Protein AF-A0A9E5NGK8-F1 (afdb_monomer_lite)

Secondary structure (DSSP, 8-state):
--HHHHHHTSSTT----TTHHHHHHHHHHHHHHHHHHHHHHHHHHHHHHHTTSS-HHHHHHHHHHHHHHHHHHHHHHHHHHHHHHHHHTT---HHHHHHHHHHHHHHHHHHHHHH--

Structure (mmCIF, N/CA/C/O backbone):
data_AF-A0A9E5NGK8-F1
#
_entry.id   AF-A0A9E5NGK8-F1
#
loop_
_atom_site.group_PDB
_atom_site.id
_atom_site.type_symbol
_atom_site.label_atom_id
_atom_site.label_alt_id
_atom_site.label_comp_id
_atom_site.label_asym_id
_atom_site.label_entity_id
_atom_site.label_seq_id
_atom_site.pdbx_PDB_ins_code
_atom_site.Cartn_x
_atom_site.Cartn_y
_atom_site.Cartn_z
_atom_site.occupancy
_atom_site.B_iso_or_equiv
_atom_site.auth_seq_id
_atom_site.auth_comp_id
_atom_site.auth_asym_id
_atom_site.auth_atom_id
_atom_site.pdbx_PDB_model_num
ATOM 1 N N . MET A 1 1 ? -9.130 -53.970 12.488 1.00 49.06 1 MET A N 1
ATOM 2 C CA . MET A 1 1 ? -9.680 -52.757 13.141 1.00 49.06 1 MET A CA 1
ATOM 3 C C . MET A 1 1 ? -8.685 -51.589 13.244 1.00 49.06 1 MET A C 1
ATOM 5 O O . MET A 1 1 ? -9.137 -50.480 13.480 1.00 49.06 1 MET A O 1
ATOM 9 N N . ALA A 1 2 ? -7.374 -51.778 13.011 1.00 53.69 2 ALA A N 1
ATOM 10 C CA . ALA A 1 2 ? -6.384 -50.689 13.066 1.00 53.69 2 ALA A CA 1
ATOM 11 C C . ALA A 1 2 ? -6.373 -49.764 11.826 1.00 53.69 2 ALA A C 1
ATOM 13 O O . ALA A 1 2 ? -6.296 -48.555 11.985 1.00 53.69 2 ALA A O 1
ATOM 14 N N . ARG A 1 3 ? -6.569 -50.290 10.604 1.00 50.66 3 ARG A N 1
ATOM 15 C CA . ARG A 1 3 ? -6.568 -49.462 9.373 1.00 50.66 3 ARG A CA 1
ATOM 16 C C . ARG A 1 3 ? -7.734 -48.468 9.270 1.00 50.66 3 ARG A C 1
ATOM 18 O O . ARG A 1 3 ? -7.570 -47.386 8.733 1.00 50.66 3 ARG A O 1
ATOM 25 N N . LYS A 1 4 ? -8.883 -48.793 9.873 1.00 51.22 4 LYS A N 1
ATOM 26 C CA . LYS A 1 4 ? -10.067 -47.914 9.892 1.00 51.22 4 LYS A CA 1
ATOM 27 C C . LYS A 1 4 ? -9.920 -46.720 10.850 1.00 51.22 4 LYS A C 1
ATOM 29 O O . LYS A 1 4 ? -10.631 -45.736 10.698 1.00 51.22 4 LYS A O 1
ATOM 34 N N . LYS A 1 5 ? -9.015 -46.810 11.837 1.00 51.00 5 LYS A N 1
ATOM 35 C CA . LYS A 1 5 ? -8.672 -45.694 12.738 1.00 51.00 5 LYS A CA 1
ATOM 36 C C . LYS A 1 5 ? -7.655 -44.733 12.116 1.00 51.00 5 LYS A C 1
ATOM 38 O O . LYS A 1 5 ? -7.620 -43.576 12.509 1.00 51.00 5 LYS A O 1
ATOM 43 N N . GLU A 1 6 ? -6.862 -45.200 11.154 1.00 49.22 6 GLU A N 1
ATOM 44 C CA . GLU A 1 6 ? -5.837 -44.394 10.482 1.00 49.22 6 GLU A CA 1
ATOM 45 C C . GLU A 1 6 ? -6.426 -43.538 9.347 1.00 49.22 6 GLU A C 1
ATOM 47 O O . GLU A 1 6 ? -6.006 -42.401 9.151 1.00 49.22 6 GLU A O 1
ATOM 52 N N . GLU A 1 7 ? -7.465 -44.028 8.658 1.00 46.69 7 GLU A N 1
ATOM 53 C CA . GLU A 1 7 ? -8.206 -43.241 7.656 1.00 46.69 7 GLU A CA 1
ATOM 54 C C . GLU A 1 7 ? -9.085 -42.150 8.287 1.00 46.69 7 GLU A C 1
ATOM 56 O O . GLU A 1 7 ? -9.149 -41.042 7.762 1.00 46.69 7 GLU A O 1
ATOM 61 N N . ALA A 1 8 ? -9.684 -42.409 9.454 1.00 45.16 8 ALA A N 1
ATOM 62 C CA . ALA A 1 8 ? -10.530 -41.431 10.146 1.00 45.16 8 ALA A CA 1
ATOM 63 C C . ALA A 1 8 ? -9.745 -40.233 10.721 1.00 45.16 8 ALA A C 1
ATOM 65 O O . ALA A 1 8 ? -10.314 -39.166 10.919 1.00 45.16 8 ALA A O 1
ATOM 66 N N . ALA A 1 9 ? -8.437 -40.383 10.959 1.00 45.69 9 ALA A N 1
ATOM 67 C CA . ALA A 1 9 ? -7.586 -39.304 11.467 1.00 45.69 9 ALA A CA 1
ATOM 68 C C . ALA A 1 9 ? -7.106 -38.335 10.368 1.00 45.69 9 ALA A C 1
ATOM 70 O O . ALA A 1 9 ? -6.585 -37.268 10.679 1.00 45.69 9 ALA A O 1
ATOM 71 N N . LYS A 1 10 ? -7.271 -38.687 9.083 1.00 42.38 10 LYS A N 1
ATOM 72 C CA . LYS A 1 10 ? -6.808 -37.869 7.948 1.00 42.38 10 LYS A CA 1
ATOM 73 C C . LYS A 1 10 ? -7.849 -36.883 7.415 1.00 42.38 10 LYS A C 1
ATOM 75 O O . LYS A 1 10 ? -7.489 -36.004 6.635 1.00 42.38 10 LYS A O 1
ATOM 80 N N . GLU A 1 11 ? -9.112 -37.005 7.819 1.00 43.19 11 GLU A N 1
ATOM 81 C CA . GLU A 1 11 ? -10.206 -36.168 7.300 1.00 43.19 11 GLU A CA 1
ATOM 82 C C . GLU A 1 11 ? -10.558 -34.953 8.172 1.00 43.19 11 GLU A C 1
ATOM 84 O O . GLU A 1 11 ? -11.226 -34.039 7.687 1.00 43.19 11 GLU A O 1
ATOM 89 N N . GLU A 1 12 ? -10.086 -34.864 9.419 1.00 44.16 12 GLU A N 1
ATOM 90 C CA . GLU A 1 12 ? -10.497 -33.768 10.314 1.00 44.16 12 GLU A CA 1
ATOM 91 C C . GLU A 1 12 ? -9.705 -32.456 10.151 1.00 44.16 12 GLU A C 1
ATOM 93 O O . GLU A 1 12 ? -10.139 -31.419 10.647 1.00 44.16 12 GLU A O 1
ATOM 98 N N . GLU A 1 13 ? -8.609 -32.428 9.387 1.00 47.28 13 GLU A N 1
ATOM 99 C CA . GLU A 1 13 ? -7.726 -31.246 9.326 1.00 47.28 13 GLU A CA 1
ATOM 100 C C . GLU A 1 13 ? -8.038 -30.249 8.186 1.00 47.28 13 GLU A C 1
ATOM 102 O O . GLU A 1 13 ? -7.378 -29.221 8.045 1.00 47.28 13 GLU A O 1
ATOM 107 N N . LYS A 1 14 ? -9.060 -30.503 7.355 1.00 48.38 14 LYS A N 1
ATOM 108 C CA . LYS A 1 14 ? -9.331 -29.713 6.134 1.00 48.38 14 LYS A CA 1
ATOM 109 C C . LYS A 1 14 ? -10.699 -29.034 6.087 1.00 48.38 14 LYS A C 1
ATOM 111 O O . LYS A 1 14 ? -11.280 -28.863 5.021 1.00 48.38 14 LYS A O 1
ATOM 116 N N . LYS A 1 15 ? -11.216 -28.565 7.221 1.00 52.25 15 LYS A N 1
ATOM 117 C CA . LYS A 1 15 ? -12.331 -27.600 7.225 1.00 52.25 15 LYS A CA 1
ATOM 118 C C . LYS A 1 15 ? -11.795 -26.172 7.137 1.00 52.25 15 LYS A C 1
ATOM 120 O O . LYS A 1 15 ? -11.976 -25.369 8.047 1.00 52.25 15 LYS A O 1
ATOM 125 N N . VAL A 1 16 ? -11.139 -25.845 6.023 1.00 57.66 16 VAL A N 1
ATOM 126 C CA . VAL A 1 16 ? -10.990 -24.436 5.640 1.00 57.66 16 VAL A CA 1
ATOM 127 C C . VAL A 1 16 ? -12.407 -23.962 5.334 1.00 57.66 16 VAL A C 1
ATOM 129 O O . VAL A 1 16 ? -13.110 -24.585 4.539 1.00 57.66 16 VAL A O 1
ATOM 132 N N . SER A 1 17 ? -12.890 -22.963 6.071 1.00 69.75 17 SER A N 1
ATOM 133 C CA . SER A 1 17 ? -14.295 -22.551 6.030 1.00 69.75 17 SER A CA 1
ATOM 134 C C . SER A 1 17 ? -14.751 -22.336 4.577 1.00 69.75 17 SER A C 1
ATOM 136 O O . SER A 1 17 ? -13.975 -21.794 3.791 1.00 69.75 17 SER A O 1
ATOM 138 N N . PRO A 1 18 ? -15.996 -22.681 4.199 1.00 74.06 18 PRO A N 1
ATOM 139 C CA . PRO A 1 18 ? -16.479 -22.580 2.813 1.00 74.06 18 PRO A CA 1
ATOM 140 C C . PRO A 1 18 ? -16.380 -21.165 2.197 1.00 74.06 18 PRO A C 1
ATOM 142 O O . PRO A 1 18 ? -16.475 -21.012 0.983 1.00 74.06 18 PRO A O 1
ATOM 145 N N . LEU A 1 19 ? -16.131 -20.136 3.017 1.00 73.94 19 LEU A N 1
ATOM 146 C CA . LEU A 1 19 ? -15.861 -18.754 2.605 1.00 73.94 19 LEU A CA 1
ATOM 147 C C . LEU A 1 19 ? -14.371 -18.441 2.344 1.00 73.94 19 LEU A C 1
ATOM 149 O O . LEU A 1 19 ? -14.064 -17.495 1.622 1.00 73.94 19 LEU A O 1
ATOM 153 N N . LEU A 1 20 ? -13.436 -19.215 2.900 1.00 83.94 20 LEU A N 1
ATOM 154 C CA . LEU A 1 20 ? -11.992 -18.983 2.776 1.00 83.94 20 LEU A CA 1
ATOM 155 C C . LEU A 1 20 ? -11.422 -19.516 1.456 1.00 83.94 20 LEU A C 1
ATOM 157 O O . LEU A 1 20 ? -10.496 -18.923 0.909 1.00 83.94 20 LEU A O 1
ATOM 161 N N . GLU A 1 21 ? -11.988 -20.593 0.910 1.00 87.19 21 GLU A N 1
ATOM 162 C CA . GLU A 1 21 ? -11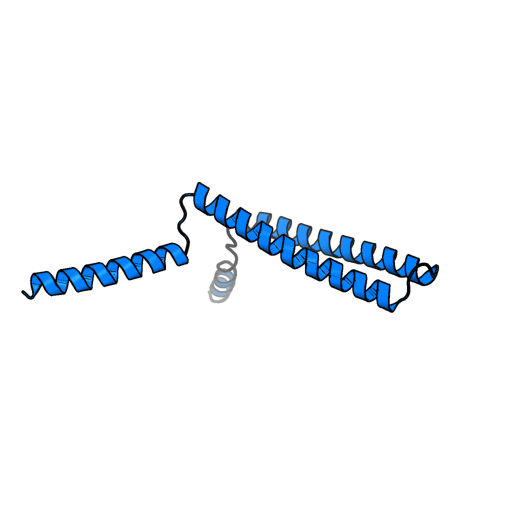.562 -21.179 -0.368 1.00 87.19 21 GLU A CA 1
ATOM 163 C C . GLU A 1 21 ? -11.687 -20.199 -1.561 1.00 87.19 21 GLU A C 1
ATOM 165 O O . GLU A 1 21 ? -10.702 -20.011 -2.288 1.00 87.19 21 GLU A O 1
ATOM 170 N N . PRO A 1 22 ? -12.839 -19.525 -1.789 1.00 89.50 22 PRO A N 1
ATOM 171 C CA . PRO A 1 22 ? -12.950 -18.517 -2.845 1.00 89.50 22 PRO A CA 1
ATOM 172 C C . PRO A 1 22 ? -12.084 -17.281 -2.565 1.00 89.50 22 PRO A C 1
ATOM 174 O O . PRO A 1 22 ? -11.456 -16.769 -3.491 1.00 89.50 22 PRO A O 1
ATOM 177 N N . LEU A 1 23 ? -11.968 -16.846 -1.304 1.00 88.44 23 LEU A N 1
ATOM 178 C CA . LEU A 1 23 ? -11.095 -15.732 -0.917 1.00 88.44 23 LEU A CA 1
ATOM 179 C C . LEU A 1 23 ? -9.621 -16.028 -1.236 1.00 88.44 23 LEU A C 1
ATOM 181 O O . LEU A 1 23 ? -8.928 -15.190 -1.811 1.00 88.44 23 LEU A O 1
ATOM 185 N N . ARG A 1 24 ? -9.156 -17.246 -0.941 1.00 86.81 24 ARG A N 1
ATOM 186 C CA . ARG A 1 24 ? -7.805 -17.712 -1.270 1.00 86.81 24 ARG A CA 1
ATOM 187 C C . ARG A 1 24 ? -7.553 -17.685 -2.775 1.00 86.81 24 ARG A C 1
ATOM 189 O O . ARG A 1 24 ? -6.495 -17.228 -3.195 1.00 86.81 24 ARG A O 1
ATOM 196 N N . LYS A 1 25 ? -8.509 -18.139 -3.594 1.00 89.88 25 LYS A N 1
ATOM 197 C CA . LYS A 1 25 ? -8.386 -18.095 -5.063 1.00 89.88 25 LYS A CA 1
ATOM 198 C C . LYS A 1 25 ? -8.285 -16.663 -5.586 1.00 89.88 25 LYS A C 1
ATOM 200 O O . LYS A 1 25 ? -7.406 -16.387 -6.396 1.00 89.88 25 LYS A O 1
ATOM 205 N N . VAL A 1 26 ? -9.130 -15.755 -5.094 1.00 92.94 26 VAL A N 1
ATOM 206 C CA . VAL A 1 26 ? -9.076 -14.327 -5.457 1.00 92.94 26 VAL A CA 1
ATOM 207 C C . VAL A 1 26 ? -7.736 -13.713 -5.053 1.00 92.94 26 VAL A C 1
ATOM 209 O O . VAL A 1 26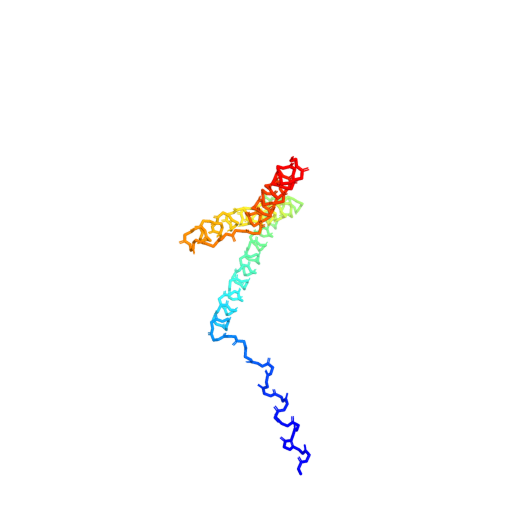 ? -7.130 -12.986 -5.837 1.00 92.94 26 VAL A O 1
ATOM 212 N N . MET A 1 27 ? -7.228 -14.045 -3.867 1.00 88.00 27 MET A N 1
ATOM 213 C CA . MET A 1 27 ? -5.942 -13.548 -3.382 1.00 88.00 27 MET A CA 1
ATOM 214 C C . MET A 1 27 ? -4.767 -14.076 -4.220 1.00 88.00 27 MET A C 1
ATOM 216 O O . MET A 1 27 ? -3.906 -13.295 -4.614 1.00 88.00 27 MET A O 1
ATOM 220 N N . LEU A 1 28 ? -4.761 -15.366 -4.572 1.00 91.94 28 LEU A N 1
ATOM 221 C CA . LEU A 1 28 ? -3.746 -15.961 -5.452 1.00 91.94 28 LEU A CA 1
ATOM 222 C C . LEU A 1 28 ? -3.772 -15.359 -6.861 1.00 91.94 28 LEU A C 1
ATOM 224 O O . LEU A 1 28 ? -2.719 -15.024 -7.394 1.00 91.94 28 LEU A O 1
ATOM 228 N N . ALA A 1 29 ? -4.959 -15.172 -7.443 1.00 94.12 29 ALA A N 1
ATOM 229 C CA . ALA A 1 29 ? -5.106 -14.511 -8.739 1.00 94.12 29 ALA A CA 1
ATOM 230 C C . ALA A 1 29 ? -4.612 -13.056 -8.690 1.00 94.12 29 ALA A C 1
ATOM 232 O O . ALA A 1 29 ? -3.938 -12.602 -9.610 1.00 94.12 29 ALA A O 1
ATOM 233 N N . SER A 1 30 ? -4.890 -12.345 -7.592 1.00 88.62 30 SER A N 1
ATOM 234 C CA . SER A 1 30 ? -4.429 -10.967 -7.387 1.00 88.62 30 SER A CA 1
ATOM 235 C C . SER A 1 30 ? -2.902 -10.884 -7.295 1.00 88.62 30 SER A C 1
ATOM 237 O O . SER A 1 30 ? -2.299 -10.014 -7.916 1.00 88.62 30 SER A O 1
ATOM 239 N N . ILE A 1 31 ? -2.266 -11.804 -6.560 1.00 90.75 31 ILE A N 1
ATOM 240 C CA . ILE A 1 31 ? -0.799 -11.897 -6.477 1.00 90.75 31 ILE A CA 1
ATOM 241 C C . ILE A 1 31 ? -0.206 -12.229 -7.853 1.00 90.75 31 ILE A C 1
ATOM 243 O O . ILE A 1 31 ? 0.752 -11.583 -8.269 1.00 90.75 31 ILE A O 1
ATOM 247 N N . GLY A 1 32 ? -0.803 -13.177 -8.582 1.00 90.44 32 GLY A N 1
ATOM 248 C CA . GLY A 1 32 ? -0.370 -13.538 -9.935 1.00 90.44 32 GLY A CA 1
ATOM 249 C C . GLY A 1 32 ? -0.453 -12.369 -10.919 1.00 90.44 32 GLY A C 1
ATOM 250 O O . GLY A 1 32 ? 0.498 -12.112 -11.648 1.00 90.44 32 GLY A O 1
ATOM 251 N N . ALA A 1 33 ? -1.545 -11.601 -10.888 1.00 93.31 33 ALA A N 1
ATOM 252 C CA . ALA A 1 33 ? -1.699 -10.415 -11.729 1.00 93.31 33 ALA A CA 1
ATOM 253 C C . ALA A 1 33 ? -0.646 -9.332 -11.426 1.00 93.31 33 ALA A C 1
ATOM 255 O O . ALA A 1 33 ? -0.164 -8.668 -12.341 1.00 93.31 33 ALA A O 1
ATOM 256 N N . VAL A 1 34 ? -0.263 -9.156 -10.154 1.00 89.88 34 VAL A N 1
ATOM 257 C CA . VAL A 1 34 ? 0.812 -8.223 -9.777 1.00 89.88 34 VAL A CA 1
ATOM 258 C C . VAL A 1 34 ? 2.172 -8.702 -10.279 1.00 89.88 34 VAL A C 1
ATOM 260 O O . VAL A 1 34 ? 2.941 -7.871 -10.750 1.00 89.88 34 VAL A O 1
ATOM 263 N N . ALA A 1 35 ? 2.460 -10.005 -10.209 1.00 88.25 35 ALA A N 1
ATOM 264 C CA . ALA A 1 35 ? 3.710 -10.566 -10.720 1.00 88.25 35 ALA A CA 1
ATOM 265 C C . ALA A 1 35 ? 3.858 -10.339 -12.236 1.00 88.25 35 ALA A C 1
ATOM 267 O O . ALA A 1 35 ? 4.874 -9.804 -12.665 1.00 88.25 35 ALA A O 1
ATOM 268 N N . ILE A 1 36 ? 2.807 -10.612 -13.019 1.00 92.00 36 ILE A N 1
ATOM 269 C CA . ILE A 1 36 ? 2.795 -10.354 -14.473 1.00 92.00 36 ILE A CA 1
ATOM 270 C C . ILE A 1 36 ? 3.045 -8.868 -14.773 1.00 92.00 36 ILE A C 1
ATOM 272 O O . ILE A 1 36 ? 3.851 -8.524 -15.631 1.00 92.00 36 ILE A O 1
ATOM 276 N N . ALA A 1 37 ? 2.396 -7.966 -14.033 1.00 91.06 37 ALA A N 1
ATOM 277 C CA . ALA A 1 37 ? 2.599 -6.530 -14.220 1.00 91.06 37 ALA A CA 1
ATOM 278 C C . ALA A 1 37 ? 4.023 -6.067 -13.852 1.00 91.06 37 ALA A C 1
ATOM 280 O O . ALA A 1 37 ? 4.501 -5.074 -14.401 1.00 91.06 37 ALA A O 1
ATOM 281 N N . GLN A 1 38 ? 4.688 -6.736 -12.901 1.00 89.69 38 GLN A N 1
ATOM 282 C CA . GLN A 1 38 ? 6.091 -6.462 -12.579 1.00 89.69 38 GLN A CA 1
ATOM 283 C C . GLN A 1 38 ? 7.016 -6.904 -13.716 1.00 89.69 38 GLN A C 1
ATOM 285 O O . GLN A 1 38 ? 7.882 -6.121 -14.097 1.00 89.69 38 GLN A O 1
ATOM 290 N N . GLU A 1 39 ? 6.785 -8.087 -14.290 1.00 90.94 39 GLU A N 1
ATOM 291 C CA . GLU A 1 39 ? 7.534 -8.589 -15.451 1.00 90.94 39 GLU A CA 1
ATOM 292 C C . GLU A 1 39 ? 7.398 -7.642 -16.659 1.00 90.94 39 GLU A C 1
ATOM 294 O O . GLU A 1 39 ? 8.402 -7.193 -17.206 1.00 90.94 39 GLU A O 1
ATOM 299 N N . GLU A 1 40 ? 6.177 -7.218 -17.016 1.00 94.25 40 GLU A N 1
ATOM 300 C CA . GLU A 1 40 ? 5.962 -6.281 -18.135 1.00 94.25 40 GLU A CA 1
ATOM 301 C C . GLU A 1 40 ? 6.628 -4.916 -17.914 1.00 94.25 40 GLU A C 1
ATOM 303 O O . GLU A 1 40 ? 7.146 -4.299 -18.852 1.00 94.25 40 GLU A O 1
ATOM 308 N N . ALA A 1 41 ? 6.610 -4.418 -16.676 1.00 91.69 41 ALA A N 1
ATOM 309 C CA . ALA A 1 41 ? 7.298 -3.183 -16.339 1.00 91.69 41 ALA A CA 1
ATOM 310 C C . ALA A 1 41 ? 8.819 -3.346 -16.500 1.00 91.69 41 ALA A C 1
ATOM 312 O O . ALA A 1 41 ? 9.484 -2.421 -16.977 1.00 91.69 41 ALA A O 1
ATOM 313 N N . GLU A 1 42 ? 9.372 -4.497 -16.107 1.00 93.31 42 GLU A N 1
ATOM 314 C CA . GLU A 1 42 ? 10.807 -4.781 -16.192 1.00 93.31 42 GLU A CA 1
ATOM 315 C C . GLU A 1 42 ? 11.252 -4.842 -17.648 1.00 93.31 42 GLU A C 1
ATOM 317 O O . GLU A 1 42 ? 12.224 -4.184 -18.021 1.00 93.31 42 GLU A O 1
ATOM 322 N N . ASP A 1 43 ? 10.461 -5.489 -18.497 1.00 95.31 43 ASP A N 1
ATOM 323 C CA . ASP A 1 43 ? 10.683 -5.540 -19.939 1.00 95.31 43 ASP A CA 1
ATOM 324 C C . ASP A 1 43 ? 10.599 -4.163 -20.610 1.00 95.31 43 ASP A C 1
ATOM 326 O O . ASP A 1 43 ? 11.343 -3.865 -21.547 1.00 95.31 43 ASP A O 1
ATOM 330 N N . LEU A 1 44 ? 9.693 -3.287 -20.165 1.00 94.50 44 LEU A N 1
ATOM 331 C CA . LEU A 1 44 ? 9.631 -1.906 -20.654 1.00 94.50 44 LEU A CA 1
ATOM 332 C C . LEU A 1 44 ? 10.900 -1.133 -20.292 1.00 94.50 44 LEU A C 1
ATOM 334 O O . LEU A 1 44 ? 11.491 -0.490 -21.157 1.00 94.50 44 LEU A O 1
ATOM 338 N N . ILE A 1 45 ? 11.338 -1.219 -19.037 1.00 94.38 45 ILE A N 1
ATOM 339 C CA . ILE A 1 45 ? 12.538 -0.522 -18.567 1.00 94.38 45 ILE A CA 1
ATOM 340 C C . ILE A 1 45 ? 13.794 -1.069 -19.246 1.00 94.38 45 ILE A C 1
ATOM 342 O O . ILE A 1 45 ? 14.621 -0.282 -19.702 1.00 94.38 45 ILE A O 1
ATOM 346 N N . ASN A 1 46 ? 13.913 -2.388 -19.398 1.00 95.00 46 ASN A N 1
ATOM 347 C CA . ASN A 1 46 ? 15.025 -3.008 -20.115 1.00 95.00 46 ASN A CA 1
ATOM 348 C C . ASN A 1 46 ? 15.087 -2.529 -21.571 1.00 95.00 46 ASN A C 1
ATOM 350 O O . ASN A 1 46 ? 16.159 -2.138 -22.028 1.00 95.00 46 ASN A O 1
ATOM 354 N N . ARG A 1 47 ? 13.946 -2.435 -22.269 1.00 96.06 47 ARG A N 1
ATOM 355 C CA . ARG A 1 47 ? 13.896 -1.874 -23.631 1.00 96.06 47 ARG A CA 1
ATOM 356 C C . ARG A 1 47 ? 14.352 -0.417 -23.696 1.00 96.06 47 ARG A C 1
ATOM 358 O O . ARG A 1 47 ? 15.043 -0.048 -24.641 1.00 96.06 47 ARG A O 1
ATOM 365 N N . LEU A 1 48 ? 13.995 0.412 -22.716 1.00 94.56 48 LEU A N 1
ATOM 366 C CA . LEU A 1 48 ? 14.458 1.806 -22.654 1.00 94.56 48 LEU A CA 1
ATOM 367 C C . LEU A 1 48 ? 15.978 1.887 -22.429 1.00 94.56 48 LEU A C 1
ATOM 369 O O . LEU A 1 48 ? 16.644 2.727 -23.033 1.00 94.56 48 LEU A O 1
ATOM 373 N N . VAL A 1 49 ? 16.537 0.993 -21.604 1.00 95.56 49 VAL A N 1
ATOM 374 C CA . VAL A 1 49 ? 17.991 0.889 -21.386 1.00 95.56 49 VAL A CA 1
ATOM 375 C C . VAL A 1 49 ? 18.703 0.437 -22.663 1.00 95.56 49 VAL A C 1
ATOM 377 O O . VAL A 1 49 ? 19.702 1.037 -23.050 1.00 95.56 49 VAL A O 1
ATOM 380 N N . GLU A 1 50 ? 18.191 -0.591 -23.343 1.00 95.62 50 GLU A N 1
ATOM 381 C CA . GLU A 1 50 ? 18.767 -1.118 -24.590 1.00 95.62 50 GLU A CA 1
ATOM 382 C C . GLU A 1 50 ? 18.755 -0.091 -25.724 1.00 95.62 50 GLU A C 1
ATOM 384 O O . GLU A 1 50 ? 19.699 -0.015 -26.509 1.00 95.62 50 GLU A O 1
ATOM 389 N N . ARG A 1 51 ? 17.707 0.736 -25.791 1.00 95.75 51 ARG A N 1
ATOM 390 C CA . ARG A 1 51 ? 17.601 1.843 -26.754 1.00 95.75 51 ARG A CA 1
ATOM 391 C C . ARG A 1 51 ? 18.482 3.040 -26.390 1.00 95.75 51 ARG A C 1
ATOM 393 O O . ARG A 1 51 ? 18.570 3.976 -27.179 1.00 95.75 51 ARG A O 1
ATOM 400 N N . GLY A 1 52 ? 19.130 3.017 -25.223 1.00 94.12 52 GLY A N 1
ATOM 401 C CA . GLY A 1 52 ? 19.945 4.117 -24.714 1.00 94.12 52 GLY A CA 1
ATOM 402 C C . GLY A 1 52 ? 19.130 5.334 -24.269 1.00 94.12 52 GLY A C 1
ATOM 403 O O . GLY A 1 52 ? 19.698 6.412 -24.118 1.00 94.12 52 GLY A O 1
ATOM 404 N N . GLU A 1 53 ? 17.815 5.183 -24.071 1.00 94.25 53 GLU A N 1
ATOM 405 C CA . GLU A 1 53 ? 16.921 6.267 -23.638 1.00 94.25 53 GLU A CA 1
ATOM 406 C C . GLU A 1 53 ? 17.065 6.557 -22.134 1.00 94.25 53 GLU A C 1
ATOM 408 O O . GLU A 1 53 ? 16.795 7.676 -21.704 1.00 94.25 53 GLU A O 1
ATOM 413 N N . ILE A 1 54 ? 17.515 5.576 -21.341 1.00 94.25 54 ILE A N 1
ATOM 414 C CA . ILE A 1 54 ? 17.809 5.722 -19.906 1.00 94.25 54 ILE A CA 1
ATOM 415 C C . ILE A 1 54 ? 19.075 4.952 -19.515 1.00 94.25 54 ILE A C 1
ATOM 417 O O . ILE A 1 54 ? 19.415 3.933 -20.123 1.00 94.25 54 ILE A O 1
ATOM 421 N N . ALA A 1 55 ? 19.756 5.386 -18.452 1.00 95.06 55 ALA A N 1
ATOM 422 C CA . ALA A 1 55 ? 20.873 4.621 -17.907 1.00 95.06 55 ALA A CA 1
ATOM 423 C C . ALA A 1 55 ? 20.387 3.374 -17.143 1.00 95.06 55 ALA A C 1
ATOM 425 O O . ALA A 1 55 ? 19.338 3.377 -16.497 1.00 95.06 55 ALA A O 1
ATOM 426 N N . ARG A 1 56 ? 21.193 2.302 -17.131 1.00 92.94 56 ARG A N 1
ATOM 427 C CA . ARG A 1 56 ? 20.865 1.054 -16.409 1.00 92.94 56 ARG A CA 1
ATOM 428 C C . ARG A 1 56 ? 20.610 1.274 -14.915 1.00 92.94 56 ARG A C 1
ATOM 430 O O . ARG A 1 56 ? 19.729 0.638 -14.340 1.00 92.94 56 ARG A O 1
ATOM 437 N N . GLU A 1 57 ? 21.378 2.163 -14.287 1.00 93.62 57 GLU A N 1
ATOM 438 C CA . GLU A 1 57 ? 21.173 2.521 -12.879 1.00 93.62 57 GLU A CA 1
ATOM 439 C C . GLU A 1 57 ? 19.866 3.285 -12.652 1.00 93.62 57 GLU A C 1
ATOM 441 O O . GLU A 1 57 ? 19.184 3.048 -11.656 1.00 93.62 57 GLU A O 1
ATOM 446 N N . GLU A 1 58 ? 19.489 4.166 -13.580 1.00 92.62 58 GLU A N 1
ATOM 447 C CA . GLU A 1 58 ? 18.232 4.916 -13.510 1.00 92.62 58 GLU A CA 1
ATOM 448 C C . GLU A 1 58 ? 17.028 3.989 -13.679 1.00 92.62 58 GLU A C 1
ATOM 450 O O . GLU A 1 58 ? 16.066 4.099 -12.923 1.00 92.62 58 GLU A O 1
ATOM 455 N N . GLY A 1 59 ? 17.113 3.014 -14.591 1.00 92.62 59 GLY A N 1
ATOM 456 C CA . GLY A 1 59 ? 16.091 1.979 -14.752 1.00 92.62 59 GLY A CA 1
ATOM 457 C C . GLY A 1 59 ? 15.880 1.147 -13.482 1.00 92.62 59 GLY A C 1
ATOM 458 O O . GLY A 1 59 ? 14.742 0.931 -13.066 1.00 92.62 59 GLY A O 1
ATOM 459 N N . ARG A 1 60 ? 16.967 0.741 -12.808 1.00 92.75 60 ARG A N 1
ATOM 460 C CA . ARG A 1 60 ? 16.883 0.024 -11.520 1.00 92.75 60 ARG A CA 1
ATOM 461 C C . ARG A 1 60 ? 16.261 0.877 -10.418 1.00 92.75 60 ARG A C 1
ATOM 463 O O . ARG A 1 60 ? 15.333 0.422 -9.757 1.00 92.75 60 ARG A O 1
ATOM 470 N N . LYS A 1 61 ? 16.714 2.125 -10.259 1.00 94.75 61 LYS A N 1
ATOM 471 C CA . LYS A 1 61 ? 16.133 3.053 -9.273 1.00 94.75 61 LYS A CA 1
ATOM 472 C C . LYS A 1 61 ? 14.646 3.287 -9.514 1.00 94.75 61 LYS A C 1
ATOM 474 O O . LYS A 1 61 ? 13.875 3.310 -8.561 1.00 94.75 61 LYS A O 1
ATOM 479 N N . LEU A 1 62 ? 14.235 3.426 -10.774 1.00 92.38 62 LEU A N 1
ATOM 480 C CA . LEU A 1 62 ? 12.832 3.611 -11.128 1.00 92.38 62 LEU A CA 1
ATOM 481 C C . LEU A 1 62 ? 11.974 2.411 -10.694 1.00 92.38 62 LEU A C 1
ATOM 483 O O . LEU A 1 62 ? 10.875 2.614 -10.173 1.00 92.38 62 LEU A O 1
ATOM 487 N N . MET A 1 63 ? 12.481 1.183 -10.843 1.00 91.50 63 MET A N 1
ATOM 488 C CA . MET A 1 63 ? 11.791 -0.019 -10.360 1.00 91.50 63 MET A CA 1
ATOM 489 C C . MET A 1 63 ? 11.638 -0.076 -8.850 1.00 91.50 63 MET A C 1
ATOM 491 O O . MET A 1 63 ? 10.545 -0.366 -8.340 1.00 91.50 63 MET A O 1
ATOM 495 N N . ASP A 1 64 ? 12.724 0.209 -8.141 1.00 92.06 64 ASP A N 1
ATOM 496 C CA . ASP A 1 64 ? 12.744 0.182 -6.685 1.00 92.06 64 ASP A CA 1
ATOM 497 C C . ASP A 1 64 ? 11.782 1.234 -6.117 1.00 92.06 64 ASP A C 1
ATOM 499 O O . ASP A 1 64 ? 10.919 0.916 -5.291 1.00 92.06 64 ASP A O 1
ATOM 503 N N . ASP A 1 65 ? 11.837 2.460 -6.643 1.00 92.44 65 ASP A N 1
ATOM 504 C CA . ASP A 1 65 ? 10.945 3.555 -6.259 1.00 92.44 65 ASP A CA 1
ATOM 505 C C . ASP A 1 65 ? 9.477 3.237 -6.553 1.00 92.44 65 ASP A C 1
ATOM 507 O O . ASP A 1 65 ? 8.594 3.528 -5.736 1.00 92.44 65 ASP A O 1
ATOM 511 N N . MET A 1 66 ? 9.189 2.644 -7.717 1.00 89.69 66 MET A N 1
ATOM 512 C CA . MET A 1 66 ? 7.825 2.290 -8.099 1.00 89.69 66 MET A CA 1
ATOM 513 C C . MET A 1 66 ? 7.250 1.227 -7.156 1.00 89.69 66 MET A C 1
ATOM 515 O O . MET A 1 66 ? 6.103 1.348 -6.711 1.00 89.69 66 MET A O 1
ATOM 519 N N . THR A 1 67 ? 8.049 0.221 -6.800 1.00 88.44 67 THR A N 1
ATOM 520 C CA . THR A 1 67 ? 7.642 -0.848 -5.879 1.00 88.44 67 THR A CA 1
ATOM 521 C C . THR A 1 67 ? 7.455 -0.319 -4.457 1.00 88.44 67 THR A C 1
ATOM 523 O O . THR A 1 67 ? 6.442 -0.620 -3.816 1.00 88.44 67 THR A O 1
ATOM 526 N N . ALA A 1 68 ? 8.376 0.519 -3.975 1.00 89.88 68 ALA A N 1
ATOM 527 C CA . ALA A 1 68 ? 8.308 1.128 -2.649 1.00 89.88 68 ALA A CA 1
ATOM 528 C C . ALA A 1 68 ? 7.076 2.036 -2.495 1.00 89.88 68 ALA A C 1
ATOM 530 O O . ALA A 1 68 ? 6.251 1.816 -1.603 1.00 89.88 68 ALA A O 1
ATOM 531 N N . LYS A 1 69 ? 6.876 2.989 -3.418 1.00 89.81 69 LYS A N 1
ATOM 532 C CA . LYS A 1 69 ? 5.719 3.906 -3.393 1.00 89.81 69 LYS A CA 1
ATOM 533 C C . LYS A 1 69 ? 4.390 3.170 -3.523 1.00 89.81 69 LYS A C 1
ATOM 535 O O . LYS A 1 69 ? 3.394 3.584 -2.928 1.00 89.81 69 LYS A O 1
ATOM 540 N N . ARG A 1 70 ? 4.342 2.093 -4.316 1.00 87.19 70 ARG A N 1
ATOM 541 C CA . ARG A 1 70 ? 3.127 1.284 -4.465 1.00 87.19 70 ARG A CA 1
ATOM 542 C C . ARG A 1 70 ? 2.776 0.583 -3.152 1.00 87.19 70 ARG A C 1
ATOM 544 O O . ARG A 1 70 ? 1.618 0.648 -2.754 1.00 87.19 70 ARG A O 1
ATOM 551 N N . ARG A 1 71 ? 3.747 -0.025 -2.458 1.00 86.62 71 ARG A N 1
ATOM 552 C CA . ARG A 1 71 ? 3.517 -0.673 -1.152 1.00 86.62 71 ARG A CA 1
ATOM 553 C C . ARG A 1 71 ? 2.974 0.303 -0.113 1.00 86.62 71 ARG A C 1
ATOM 555 O O . ARG A 1 71 ? 1.958 0.009 0.505 1.00 86.62 71 ARG A O 1
ATOM 562 N N . GLU A 1 72 ? 3.596 1.469 0.026 1.00 88.88 72 GLU A N 1
ATOM 563 C CA . GLU A 1 72 ? 3.174 2.483 1.000 1.00 88.88 72 GLU A CA 1
ATOM 564 C C . GLU A 1 72 ? 1.743 2.978 0.733 1.00 88.88 72 GLU A C 1
ATOM 566 O O . GLU A 1 72 ? 0.899 2.993 1.630 1.00 88.88 72 GLU A O 1
ATOM 571 N N . LYS A 1 73 ? 1.428 3.313 -0.528 1.00 88.62 73 LYS A N 1
ATOM 572 C CA . LYS A 1 73 ? 0.084 3.770 -0.914 1.00 88.62 73 LYS A CA 1
ATOM 573 C C . LYS A 1 73 ? -0.975 2.690 -0.730 1.00 88.62 73 LYS A C 1
ATOM 575 O O . LYS A 1 73 ? -2.068 2.999 -0.258 1.00 88.62 73 LYS A O 1
ATOM 580 N N . VAL A 1 74 ? -0.672 1.449 -1.116 1.00 87.25 74 VAL A N 1
ATOM 581 C CA . VAL A 1 74 ? -1.598 0.321 -0.956 1.00 87.25 74 VAL A CA 1
ATOM 582 C C . VAL A 1 74 ? -1.862 0.072 0.522 1.00 87.25 74 VAL A C 1
ATOM 584 O O . VAL A 1 74 ? -3.026 -0.028 0.891 1.00 87.25 74 VAL A O 1
ATOM 587 N N . GLN A 1 75 ? -0.827 0.057 1.366 1.00 87.88 75 GLN A N 1
ATOM 588 C CA . GLN A 1 75 ? -0.979 -0.144 2.806 1.00 87.88 75 GLN A CA 1
ATOM 589 C C . GLN A 1 75 ? -1.851 0.951 3.435 1.00 87.88 75 GLN A C 1
ATOM 591 O O . GLN A 1 75 ? -2.869 0.649 4.047 1.00 87.88 75 GLN A O 1
ATOM 596 N N . ALA A 1 76 ? -1.536 2.226 3.190 1.00 89.25 76 ALA A N 1
ATOM 597 C CA . ALA A 1 76 ? -2.284 3.342 3.767 1.00 89.25 76 ALA A CA 1
ATOM 598 C C . ALA A 1 76 ? -3.751 3.397 3.297 1.00 89.25 76 ALA A C 1
ATOM 600 O O . ALA A 1 76 ? -4.648 3.753 4.063 1.00 89.25 76 ALA A O 1
ATOM 601 N N . GLN A 1 77 ? -4.023 3.066 2.029 1.00 91.06 77 GLN A N 1
ATOM 602 C CA . GLN A 1 77 ? -5.397 2.993 1.524 1.00 91.06 77 GLN A CA 1
ATOM 603 C C . GLN A 1 77 ? -6.143 1.765 2.044 1.00 91.06 77 GLN A C 1
ATOM 605 O O . GLN A 1 77 ? -7.349 1.848 2.277 1.00 91.06 77 GLN A O 1
ATOM 610 N N . PHE A 1 78 ? -5.449 0.640 2.201 1.00 89.06 78 PHE A N 1
ATOM 611 C CA . PHE A 1 78 ? -6.015 -0.584 2.746 1.00 89.06 78 PHE A CA 1
ATOM 612 C C . PHE A 1 78 ? -6.417 -0.386 4.205 1.00 89.06 78 PHE A C 1
ATOM 614 O O . PHE A 1 78 ? -7.575 -0.630 4.532 1.00 89.06 78 PHE A O 1
ATOM 621 N N . ASP A 1 79 ? -5.526 0.159 5.034 1.00 88.00 79 ASP A N 1
ATOM 622 C CA . ASP A 1 79 ? -5.783 0.415 6.452 1.00 88.00 79 ASP A CA 1
ATOM 623 C C . ASP A 1 79 ? -7.023 1.305 6.635 1.00 88.00 79 ASP A C 1
ATOM 625 O O . ASP A 1 79 ? -7.959 0.919 7.332 1.00 88.00 79 ASP A O 1
ATOM 629 N N . LYS A 1 80 ? -7.119 2.420 5.891 1.00 89.38 80 LYS A N 1
ATOM 630 C CA . LYS A 1 80 ? -8.304 3.303 5.912 1.00 89.38 80 LYS A CA 1
ATOM 631 C C . LYS A 1 80 ? -9.591 2.605 5.476 1.00 89.38 80 LYS A C 1
ATOM 633 O O . LYS A 1 80 ? -10.663 2.881 6.009 1.00 89.38 80 LYS A O 1
ATOM 638 N N . ARG A 1 81 ? -9.523 1.740 4.458 1.00 89.56 81 ARG A N 1
ATOM 639 C CA . ARG A 1 81 ? -10.701 1.003 3.968 1.00 89.56 81 ARG A CA 1
ATOM 640 C C . ARG A 1 81 ? -11.153 -0.044 4.974 1.00 89.56 81 ARG A C 1
ATOM 642 O O . ARG A 1 81 ? -12.357 -0.218 5.153 1.00 89.56 81 ARG A O 1
ATOM 649 N N . VAL A 1 82 ? -10.209 -0.737 5.601 1.00 89.56 82 VAL A N 1
ATOM 650 C CA . VAL A 1 82 ? -10.487 -1.728 6.640 1.00 89.56 82 VAL A CA 1
ATOM 651 C C . VAL A 1 82 ? -11.110 -1.046 7.851 1.00 89.56 82 VAL A C 1
ATOM 653 O O . VAL A 1 82 ? -12.176 -1.477 8.278 1.00 89.56 82 VAL A O 1
ATOM 656 N N . GLU A 1 83 ? -10.525 0.057 8.321 1.00 86.94 83 GLU A N 1
ATOM 657 C CA . GLU A 1 83 ? -11.054 0.880 9.416 1.00 86.94 83 GLU A CA 1
ATOM 658 C C . GLU A 1 83 ? -12.490 1.346 9.126 1.00 86.94 83 GLU A C 1
ATOM 660 O O . GLU A 1 83 ? -13.412 0.994 9.856 1.00 86.94 83 GLU A O 1
ATOM 665 N N . ALA A 1 84 ? -12.734 1.972 7.969 1.00 88.62 84 ALA A N 1
ATOM 666 C CA . ALA A 1 84 ? -14.076 2.417 7.586 1.00 88.62 84 ALA A CA 1
ATOM 667 C C . ALA A 1 84 ? -15.098 1.269 7.444 1.00 88.62 84 ALA A C 1
ATOM 669 O O . ALA A 1 84 ? -16.304 1.472 7.599 1.00 88.62 84 ALA A O 1
ATOM 670 N N . THR A 1 85 ? -14.646 0.061 7.097 1.00 91.25 85 THR A N 1
ATOM 671 C CA . THR A 1 85 ? -15.525 -1.113 6.991 1.00 91.25 85 THR A CA 1
ATOM 672 C C . THR A 1 85 ? -15.853 -1.678 8.371 1.00 91.25 85 THR A C 1
ATOM 674 O O . THR A 1 85 ? -17.002 -2.038 8.619 1.00 91.25 85 THR A O 1
ATOM 677 N N . LEU A 1 86 ? -14.869 -1.724 9.273 1.00 88.00 86 LEU A N 1
ATOM 678 C CA . LEU A 1 86 ? -15.051 -2.116 10.672 1.00 88.00 86 LEU A CA 1
ATOM 679 C C . LEU A 1 86 ? -16.031 -1.174 11.378 1.00 88.00 86 LEU A C 1
ATOM 681 O O . LEU A 1 86 ? -16.974 -1.660 12.005 1.00 88.00 86 LEU A O 1
ATOM 685 N N . ASP A 1 87 ? -15.895 0.137 11.165 1.00 87.50 87 ASP A N 1
ATOM 686 C CA . ASP A 1 87 ? -16.815 1.153 11.689 1.00 87.50 87 ASP A CA 1
ATOM 687 C C . ASP A 1 87 ? -18.255 0.908 11.225 1.00 87.50 87 ASP A C 1
ATOM 689 O O . ASP A 1 87 ? -19.190 0.914 12.025 1.00 87.50 87 ASP A O 1
ATOM 693 N N . ARG A 1 88 ? -18.451 0.614 9.932 1.00 91.69 88 ARG A N 1
ATOM 694 C CA . ARG A 1 88 ? -19.781 0.306 9.369 1.00 91.69 88 ARG A CA 1
ATOM 695 C C . ARG A 1 88 ? -20.391 -0.975 9.920 1.00 91.69 88 ARG A C 1
ATOM 697 O O . ARG A 1 88 ? -21.611 -1.081 9.987 1.00 91.69 88 ARG A O 1
ATOM 704 N N . MET A 1 89 ? 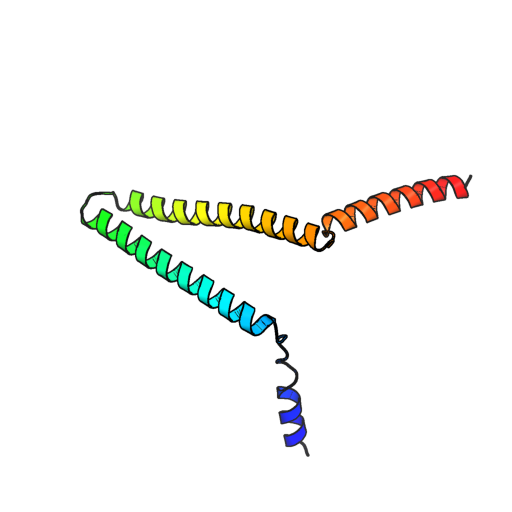-19.560 -1.947 10.280 1.00 89.75 89 MET A N 1
ATOM 705 C CA . MET A 1 89 ? -20.002 -3.188 10.917 1.00 89.75 89 MET A CA 1
ATOM 706 C C . MET A 1 89 ? -20.104 -3.056 12.441 1.00 89.75 89 MET A C 1
ATOM 708 O O . MET A 1 89 ? -20.410 -4.039 13.112 1.00 89.75 89 MET A O 1
ATOM 712 N N . ASN A 1 90 ? -19.872 -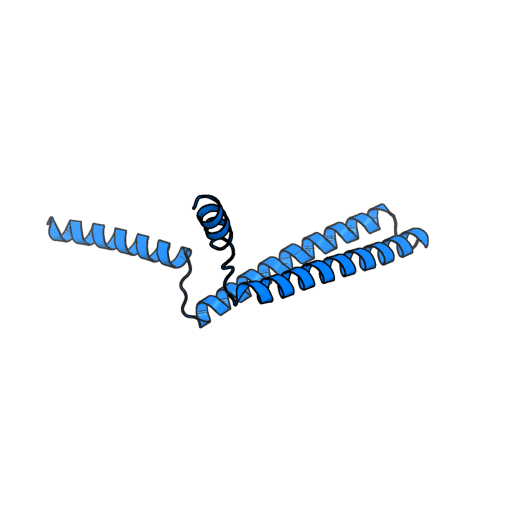1.854 12.984 1.00 86.25 90 ASN A N 1
ATOM 713 C CA . ASN A 1 90 ? -19.900 -1.560 14.411 1.00 86.25 90 ASN A CA 1
ATOM 714 C C . ASN A 1 90 ? -18.926 -2.448 15.216 1.00 86.25 90 ASN A C 1
ATOM 716 O O . ASN A 1 90 ? -19.203 -2.812 16.363 1.00 86.25 90 ASN A O 1
ATOM 720 N N . VAL A 1 91 ? -17.800 -2.819 14.593 1.00 89.38 91 VAL A N 1
ATOM 721 C CA . VAL A 1 91 ? -16.759 -3.676 15.170 1.00 89.38 91 VAL A CA 1
ATOM 722 C C . VAL A 1 91 ? -15.659 -2.790 15.768 1.00 89.38 91 VAL A C 1
ATOM 724 O O . VAL A 1 91 ? -14.907 -2.181 15.008 1.00 89.38 91 VAL A O 1
ATOM 727 N N . PRO A 1 92 ? -15.524 -2.717 17.105 1.00 82.62 92 PRO A N 1
ATOM 728 C CA . PRO A 1 92 ? -14.495 -1.905 17.749 1.00 82.62 92 PRO A CA 1
ATOM 729 C C . PRO A 1 92 ? -13.091 -2.493 17.558 1.00 82.62 92 PRO A C 1
ATOM 731 O O . PRO A 1 92 ? -12.898 -3.713 17.521 1.00 82.62 92 PRO A O 1
ATOM 734 N N . THR A 1 93 ? -12.085 -1.621 17.478 1.00 86.88 93 THR A N 1
ATOM 735 C CA . THR A 1 93 ? -10.688 -2.033 17.321 1.00 86.88 93 THR A CA 1
ATOM 736 C C . THR A 1 93 ? -10.070 -2.461 18.656 1.00 86.88 93 THR A C 1
ATOM 738 O O . THR A 1 93 ? -10.558 -2.154 19.745 1.00 86.88 93 THR A O 1
ATOM 741 N N . LYS A 1 94 ? -8.911 -3.131 18.602 1.00 86.75 94 LYS A N 1
ATOM 742 C CA . LYS A 1 94 ? -8.134 -3.439 19.818 1.00 86.75 94 LYS A CA 1
ATOM 743 C C . LYS A 1 94 ? -7.691 -2.185 20.578 1.00 86.75 94 LYS A C 1
ATOM 745 O O . LYS A 1 94 ? -7.499 -2.260 21.790 1.00 86.75 94 LYS A O 1
ATOM 750 N N . ALA A 1 95 ? -7.471 -1.069 19.884 1.00 85.44 95 ALA A N 1
ATOM 751 C CA . ALA A 1 95 ? -7.089 0.185 20.524 1.00 85.44 95 ALA A CA 1
ATOM 752 C C . ALA A 1 95 ? -8.256 0.744 21.349 1.00 85.44 95 ALA A C 1
ATOM 754 O O . ALA A 1 95 ? -8.051 1.142 22.497 1.00 85.44 95 ALA A O 1
ATOM 755 N N . ASP A 1 96 ? -9.473 0.664 20.806 1.00 86.31 96 ASP A N 1
ATOM 756 C CA . ASP A 1 96 ? -10.695 1.088 21.491 1.00 86.31 96 ASP A CA 1
ATOM 757 C C . ASP A 1 96 ? -10.930 0.271 22.761 1.00 86.31 96 ASP A C 1
ATOM 759 O O . ASP A 1 96 ? -11.162 0.846 23.825 1.00 86.31 96 ASP A O 1
ATOM 763 N N . LEU A 1 97 ? -10.770 -1.058 22.693 1.00 89.50 97 LEU A N 1
ATOM 764 C CA . LEU A 1 97 ? -10.881 -1.920 23.876 1.00 89.50 97 LEU A CA 1
ATOM 765 C C . LEU A 1 97 ? -9.886 -1.518 24.971 1.00 89.50 97 LEU A C 1
ATOM 767 O O . LEU A 1 97 ? -10.282 -1.339 26.119 1.00 89.50 97 LEU A O 1
ATOM 771 N N . ARG A 1 98 ? -8.613 -1.296 24.622 1.00 91.06 98 ARG A N 1
ATOM 772 C CA . ARG A 1 98 ? -7.588 -0.873 25.595 1.00 91.06 98 ARG A CA 1
ATOM 773 C C . ARG A 1 98 ? -7.888 0.496 26.203 1.00 91.06 98 ARG A C 1
ATOM 775 O O . ARG A 1 98 ? -7.572 0.744 27.367 1.00 91.06 98 ARG A O 1
ATOM 782 N N . ALA A 1 99 ? -8.462 1.410 25.422 1.00 92.81 99 ALA A N 1
ATOM 783 C CA . ALA A 1 99 ? -8.868 2.719 25.920 1.00 92.81 99 ALA A CA 1
ATOM 784 C C . ALA A 1 99 ? -10.023 2.598 26.925 1.00 92.81 99 ALA A C 1
ATOM 786 O O . ALA A 1 99 ? -10.027 3.293 27.944 1.00 92.81 99 ALA A O 1
ATOM 787 N N . VAL A 1 100 ? -10.976 1.699 26.666 1.00 91.31 100 VAL A N 1
ATOM 788 C CA . VAL A 1 100 ? -12.071 1.388 27.593 1.00 91.31 100 VAL A CA 1
ATOM 789 C C . VAL A 1 100 ? -11.548 0.698 28.856 1.00 91.31 100 VAL A C 1
ATOM 791 O O . VAL A 1 100 ? -11.922 1.117 29.947 1.00 91.31 100 VAL A O 1
ATOM 794 N N . GLU A 1 101 ? -10.632 -0.269 28.737 1.00 92.69 101 GLU A N 1
ATOM 795 C CA . GLU A 1 101 ? -9.976 -0.932 29.878 1.00 92.69 101 GLU A CA 1
ATOM 796 C C . GLU A 1 101 ? -9.305 0.083 30.813 1.00 92.69 101 GLU A C 1
ATOM 798 O O . GLU A 1 101 ? -9.564 0.085 32.014 1.00 92.69 101 GLU A O 1
ATOM 803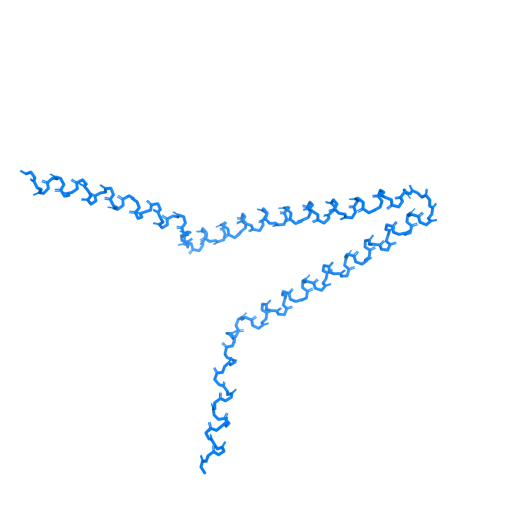 N N . LYS A 1 102 ? -8.523 1.025 30.268 1.00 94.94 102 LYS A N 1
ATOM 804 C CA . LYS A 1 102 ? -7.895 2.083 31.079 1.00 94.94 102 LYS A CA 1
ATOM 805 C C . LYS A 1 102 ? -8.913 2.948 31.817 1.00 94.94 102 LYS A C 1
ATOM 807 O O . LYS A 1 102 ? -8.716 3.264 32.989 1.00 94.94 102 LYS A O 1
ATOM 812 N N . LYS A 1 103 ? -9.996 3.345 31.141 1.00 92.69 103 LYS A N 1
ATOM 813 C CA . LYS A 1 103 ? -11.065 4.138 31.766 1.00 92.69 103 LYS A CA 1
ATOM 814 C C . LYS A 1 103 ? -11.761 3.353 32.876 1.00 92.69 103 LYS A C 1
ATOM 816 O O . LYS A 1 103 ? -12.098 3.941 33.901 1.00 92.69 103 LYS A O 1
ATOM 821 N N . LEU A 1 104 ? -11.950 2.047 32.689 1.00 93.56 104 LEU A N 1
ATOM 822 C CA . LEU A 1 104 ? -12.537 1.160 33.689 1.00 93.56 104 LEU A CA 1
ATOM 823 C C . LEU A 1 104 ? -11.634 1.038 34.926 1.00 93.56 104 LEU A C 1
ATOM 825 O O . LEU A 1 104 ? -12.117 1.191 36.045 1.00 93.56 104 LEU A O 1
ATOM 829 N N . ASP A 1 105 ? -10.325 0.868 34.734 1.00 93.38 105 ASP A N 1
ATOM 830 C CA . ASP A 1 105 ? -9.344 0.827 35.826 1.00 93.38 105 ASP A CA 1
ATOM 831 C C . ASP A 1 105 ? -9.298 2.136 36.625 1.00 93.38 105 ASP A C 1
ATOM 833 O O . ASP A 1 105 ? -9.214 2.133 37.857 1.00 93.38 105 ASP A O 1
ATOM 837 N N . GLU A 1 106 ? -9.354 3.281 35.943 1.00 93.44 106 GLU A N 1
ATOM 838 C CA . GLU A 1 106 ? -9.408 4.589 36.597 1.00 93.44 106 GLU A CA 1
ATOM 839 C C . GLU A 1 106 ? -10.701 4.791 37.388 1.00 93.44 106 GLU A C 1
ATOM 841 O O . GLU A 1 106 ? -10.657 5.327 38.502 1.00 93.44 106 GLU A O 1
ATOM 846 N N . LEU A 1 107 ? -11.841 4.362 36.837 1.00 90.88 107 LEU A N 1
ATOM 847 C CA . LEU A 1 107 ? -13.116 4.395 37.546 1.00 90.88 107 LEU A CA 1
ATOM 848 C C . LEU A 1 107 ? -13.068 3.513 38.792 1.00 90.88 107 LEU A C 1
ATOM 850 O O . LEU A 1 107 ? -13.419 3.988 39.869 1.00 90.88 107 LEU A O 1
ATOM 854 N N . ASN A 1 108 ? -12.568 2.281 38.667 1.00 88.75 108 ASN A N 1
ATOM 855 C CA . ASN A 1 108 ? -12.436 1.351 39.788 1.00 88.75 108 ASN A CA 1
ATOM 856 C C . ASN A 1 108 ? -11.557 1.933 40.899 1.00 88.75 108 ASN A C 1
ATOM 858 O O . ASN A 1 108 ? -11.940 1.905 42.064 1.00 88.75 108 ASN A O 1
ATOM 862 N N . LYS A 1 109 ? -10.433 2.575 40.558 1.00 92.81 109 LYS A N 1
ATOM 863 C CA . LYS A 1 109 ? -9.584 3.261 41.549 1.00 92.81 109 LYS A CA 1
ATOM 864 C C . LYS A 1 109 ? -10.292 4.416 42.257 1.00 92.81 109 LYS A C 1
ATOM 866 O O . LYS A 1 109 ? -10.023 4.662 43.431 1.00 92.81 109 LYS A O 1
ATOM 871 N N . LYS A 1 110 ? -11.136 5.177 41.555 1.00 91.31 110 LYS A N 1
ATOM 872 C CA . LYS A 1 110 ? -11.917 6.271 42.161 1.00 91.31 110 LYS A CA 1
ATOM 873 C C . LYS A 1 110 ? -13.031 5.727 43.053 1.00 91.31 110 LYS A C 1
ATOM 875 O O . LYS A 1 110 ? -13.234 6.264 44.137 1.00 91.31 110 LYS A O 1
ATOM 880 N N . LEU A 1 111 ? -13.698 4.658 42.623 1.00 88.00 111 LEU A N 1
ATOM 881 C CA . LEU A 1 111 ? -14.736 3.988 43.397 1.00 88.00 111 LEU A CA 1
ATOM 882 C C . LEU A 1 111 ? -14.162 3.388 44.687 1.00 88.00 111 LEU A C 1
ATOM 884 O O . LEU A 1 111 ? -14.691 3.659 45.757 1.00 88.00 111 LEU A O 1
ATOM 888 N N . ASP A 1 112 ? -13.025 2.695 44.616 1.00 86.50 112 ASP A N 1
ATOM 889 C CA . ASP A 1 112 ? -12.334 2.151 45.794 1.00 86.50 112 ASP A CA 1
ATOM 890 C C . ASP A 1 112 ? -11.956 3.230 46.814 1.00 86.50 112 ASP A C 1
ATOM 892 O O . ASP A 1 112 ? -12.000 2.990 48.019 1.00 86.50 112 ASP A O 1
ATOM 896 N N . LYS A 1 113 ? -11.585 4.430 46.351 1.00 86.69 113 LYS A N 1
ATOM 897 C CA . LYS A 1 113 ? -11.289 5.567 47.236 1.00 86.69 113 LYS A CA 1
ATOM 898 C C . LYS A 1 113 ? -12.537 6.097 47.939 1.00 86.69 113 LYS A C 1
ATOM 900 O O . LYS A 1 113 ? -12.438 6.477 49.098 1.00 86.69 113 LYS A O 1
ATOM 905 N N . LEU A 1 114 ? -13.675 6.120 47.244 1.00 81.06 114 LEU A N 1
ATOM 906 C CA . LEU A 1 114 ? -14.959 6.566 47.792 1.00 81.06 114 LEU A CA 1
ATOM 907 C C . LEU A 1 114 ? -15.592 5.532 48.727 1.00 81.06 114 LEU A C 1
ATOM 909 O O . LEU A 1 114 ? -16.269 5.921 49.662 1.00 81.06 114 LEU A O 1
ATOM 913 N N . VAL A 1 115 ? -15.377 4.237 48.482 1.00 78.75 115 VAL A N 1
ATOM 914 C 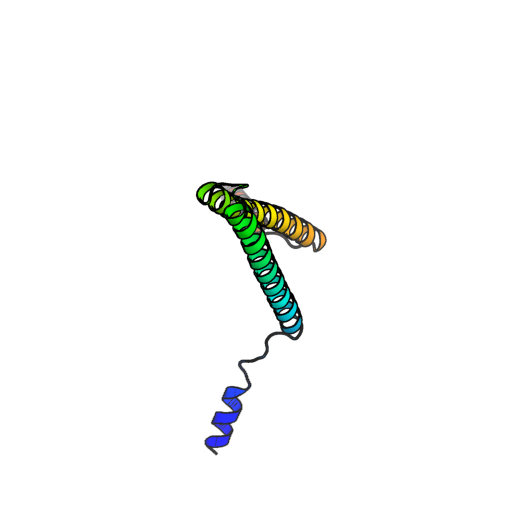CA . VAL A 1 115 ? -15.909 3.143 49.314 1.00 78.75 115 VAL A CA 1
ATOM 915 C C . VAL A 1 115 ? -15.044 2.891 50.559 1.00 78.75 115 VAL A C 1
ATOM 917 O O . VAL A 1 115 ? -15.535 2.353 51.547 1.00 78.75 115 VAL A O 1
ATOM 920 N N . LYS A 1 116 ? -13.756 3.264 50.533 1.00 67.44 116 LYS A N 1
ATOM 921 C CA . LYS A 1 116 ? -12.841 3.176 51.691 1.00 67.44 116 LYS A CA 1
ATOM 922 C C . LYS A 1 116 ? -12.774 4.453 52.544 1.00 67.44 116 LYS A C 1
ATOM 924 O O . LYS A 1 116 ? -12.005 4.468 53.503 1.00 67.44 116 LYS A O 1
ATOM 929 N N . SER A 1 117 ? -13.513 5.506 52.183 1.00 47.97 117 SER A N 1
ATOM 930 C CA . SER A 1 117 ? -13.771 6.684 53.034 1.00 47.97 117 SER A CA 1
ATOM 931 C C . SER A 1 117 ? -15.146 6.566 53.671 1.00 47.97 117 SER A C 1
ATOM 933 O O . SER A 1 117 ? -15.286 7.053 54.810 1.00 47.97 117 SER A O 1
#

Sequence (117 aa):
MARKKEEAAKEEEKKVSPLLEPLRKVMLASIGAVAIAQEEAEDLINRLVERGEIAREEGRKLMDDMTAKRREKVQAQFDKRVEATLDRMNVPTKADLRAVEKKLDELNKKLDKLVKS

Foldseek 3Di:
DVVVVVVVVPPPPPCPDPVVVVVVVVVVVVVVVVVVVLVVLLVVLVVCCVVVVDPPVVSVVVSVVVVVVVVVVCVVVVVVVVVVVCVVVVHDDPVVVVVVVVVVVVVVVVVVVVVVD

pLDDT: mean 83.74, std 15.29, range [42.38, 96.06]

Radius of gyration: 26.97 Å; chains: 1; bounding box: 41×59×80 Å